Protein AF-A0A364GRD3-F1 (afdb_monomer_lite)

pLDDT: mean 74.82, std 21.52, range [23.55, 94.06]

Sequence (120 aa):
MAYQLRLLTVTFSVDLPRAMSNRGPHSSPRTYFRRAGMSDRLLHRTGHGMDVTGREAPFFADGYERIIEPGMCLTIEPGIYVEGIGGFRHSDTVLIGDDGPVMLTGGPVSIGALTLPMHS

Foldseek 3Di:
DDDAQDDDAQDGPDPDDLKDKLPDCHHAPQNVCVVVVQNVFFPDAQKAWDDPVGHDDDTNDPPGIDIDHAQIKMKGWGKGADPPPGIDIDIWIWGQHNVGIDTPDDDDRHVVSVDDDDDD

Structure (mmCIF, N/CA/C/O backbone):
data_AF-A0A364GRD3-F1
#
_entry.id   AF-A0A364GRD3-F1
#
loop_
_atom_site.group_PDB
_atom_site.id
_atom_site.type_symbol
_atom_site.label_atom_id
_atom_site.label_alt_id
_atom_site.label_comp_id
_atom_site.label_asym_id
_atom_site.label_entity_id
_atom_site.label_seq_id
_atom_site.pdbx_PDB_ins_code
_atom_site.Cartn_x
_atom_site.Cartn_y
_atom_site.Cartn_z
_atom_site.occupancy
_atom_site.B_iso_or_equiv
_atom_site.auth_seq_id
_atom_site.auth_comp_id
_atom_site.auth_asym_id
_atom_site.auth_atom_id
_atom_site.pdbx_PDB_model_num
ATOM 1 N N . MET A 1 1 ? 12.770 -17.518 -9.601 1.00 26.55 1 MET A N 1
ATOM 2 C CA . MET A 1 1 ? 12.735 -17.635 -8.128 1.00 26.55 1 MET A CA 1
ATOM 3 C C . MET A 1 1 ? 11.592 -16.763 -7.633 1.00 26.55 1 MET A C 1
ATOM 5 O O . MET A 1 1 ? 11.563 -15.592 -7.987 1.00 26.55 1 MET A O 1
ATOM 9 N N . ALA A 1 2 ? 10.599 -17.355 -6.967 1.00 23.55 2 ALA A N 1
ATOM 10 C CA . ALA A 1 2 ? 9.406 -16.669 -6.467 1.00 23.55 2 ALA A CA 1
ATOM 11 C C . ALA A 1 2 ? 9.578 -16.398 -4.967 1.00 23.55 2 ALA A C 1
ATOM 13 O O . ALA A 1 2 ? 9.986 -17.301 -4.240 1.00 23.55 2 ALA A O 1
ATOM 14 N N . TYR A 1 3 ? 9.273 -15.182 -4.521 1.00 28.78 3 TYR A N 1
ATOM 15 C CA . TYR A 1 3 ? 9.380 -14.785 -3.119 1.00 28.78 3 TYR A CA 1
ATOM 16 C C . TYR A 1 3 ? 7.993 -14.722 -2.460 1.00 28.78 3 TYR A C 1
ATOM 18 O O . TYR A 1 3 ? 6.984 -14.465 -3.122 1.00 28.78 3 TYR A O 1
ATOM 26 N N . GLN A 1 4 ? 7.938 -15.025 -1.161 1.00 25.67 4 GLN A N 1
ATOM 27 C CA . GLN A 1 4 ? 6.726 -15.062 -0.337 1.00 25.67 4 GLN A CA 1
ATOM 28 C C . GLN A 1 4 ? 6.647 -13.812 0.544 1.00 25.67 4 GLN A C 1
ATOM 30 O O . GLN A 1 4 ? 7.531 -13.586 1.361 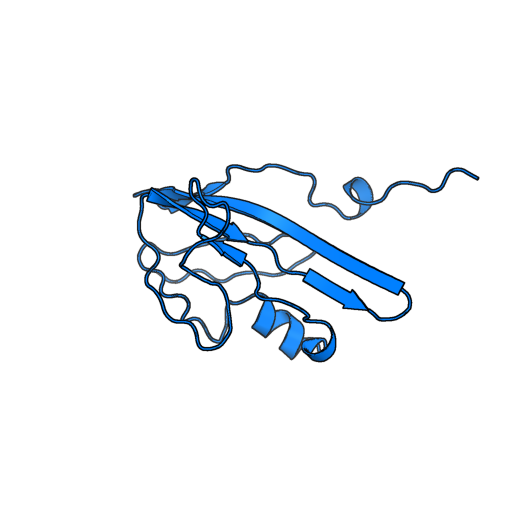1.00 25.67 4 GLN A O 1
ATOM 35 N N . LEU A 1 5 ? 5.523 -13.092 0.491 1.00 31.34 5 LEU A N 1
ATOM 36 C CA . LEU A 1 5 ? 5.147 -12.138 1.538 1.00 31.34 5 LEU A CA 1
ATOM 37 C C . LEU A 1 5 ? 4.895 -12.904 2.850 1.00 31.34 5 LEU A C 1
ATOM 39 O O . LEU A 1 5 ? 3.885 -13.600 2.990 1.00 31.34 5 LEU A O 1
ATOM 43 N N . ARG A 1 6 ? 5.821 -12.805 3.814 1.00 27.19 6 ARG A N 1
ATOM 44 C CA . ARG A 1 6 ? 5.612 -13.275 5.193 1.00 27.19 6 ARG A CA 1
ATOM 45 C C . ARG A 1 6 ? 5.028 -12.147 6.031 1.00 27.19 6 ARG A C 1
ATOM 47 O O . ARG A 1 6 ? 5.689 -11.150 6.293 1.00 27.19 6 ARG A O 1
ATOM 54 N N . LEU A 1 7 ? 3.795 -12.347 6.484 1.00 33.03 7 LEU A N 1
ATOM 55 C CA . LEU A 1 7 ? 3.128 -11.473 7.439 1.00 33.03 7 LEU A CA 1
ATOM 56 C C . LEU A 1 7 ? 3.410 -11.982 8.854 1.00 33.03 7 LEU A C 1
ATOM 58 O O . LEU A 1 7 ? 2.798 -12.944 9.312 1.00 33.03 7 LEU A O 1
ATOM 62 N N . LEU A 1 8 ? 4.350 -11.343 9.541 1.00 28.03 8 LEU A N 1
ATOM 63 C CA . LEU A 1 8 ? 4.473 -11.437 10.990 1.00 28.03 8 LEU A CA 1
ATOM 64 C C . LEU A 1 8 ? 4.592 -10.002 11.507 1.00 28.03 8 LEU A C 1
ATOM 66 O O . LEU A 1 8 ? 5.633 -9.377 11.360 1.00 28.03 8 LEU A O 1
ATOM 70 N N . THR A 1 9 ? 3.506 -9.486 12.088 1.00 31.17 9 THR A N 1
ATOM 71 C CA . THR A 1 9 ? 3.471 -8.197 12.807 1.00 31.17 9 THR A CA 1
ATOM 72 C C . THR A 1 9 ? 3.687 -6.963 11.918 1.00 31.17 9 THR A C 1
ATOM 74 O O . THR A 1 9 ? 4.811 -6.514 11.754 1.00 31.17 9 THR A O 1
ATOM 77 N N . VAL A 1 10 ? 2.603 -6.405 11.352 1.00 36.81 10 VAL A N 1
ATOM 78 C CA . VAL A 1 10 ? 2.523 -5.048 10.741 1.00 36.81 10 VAL A CA 1
ATOM 79 C C . VAL A 1 10 ? 3.793 -4.608 9.985 1.00 36.81 10 VAL A C 1
ATOM 81 O O . VAL A 1 10 ? 4.263 -3.488 10.101 1.00 36.81 10 VAL A O 1
ATOM 84 N N . THR A 1 11 ? 4.382 -5.519 9.219 1.00 34.03 11 THR A N 1
ATOM 85 C CA . THR A 1 11 ? 5.551 -5.253 8.387 1.00 34.03 11 THR A CA 1
ATOM 86 C C . THR A 1 11 ? 5.271 -5.959 7.077 1.00 34.03 11 THR A C 1
ATOM 88 O O . THR A 1 11 ? 5.211 -7.189 7.023 1.00 34.03 11 THR A O 1
ATOM 91 N N . PHE A 1 12 ? 5.006 -5.186 6.030 1.00 40.53 12 PHE A N 1
ATOM 92 C CA . PHE A 1 12 ? 4.903 -5.722 4.682 1.00 40.53 12 PHE A CA 1
ATOM 93 C C . PHE A 1 12 ? 6.317 -5.729 4.115 1.00 40.53 12 PHE A C 1
ATOM 95 O O . PHE A 1 12 ? 6.811 -4.707 3.659 1.00 40.53 12 PHE A O 1
ATOM 102 N N . SER A 1 13 ? 7.001 -6.871 4.202 1.00 34.47 13 SER A N 1
ATOM 103 C CA . SER A 1 13 ? 8.266 -7.041 3.489 1.00 34.47 13 SER A CA 1
ATOM 104 C C . SER A 1 13 ? 7.940 -7.365 2.032 1.00 34.47 13 SER A C 1
ATOM 106 O O . SER A 1 13 ? 7.312 -8.381 1.722 1.00 34.47 13 SER A O 1
ATOM 108 N N . VAL A 1 14 ? 8.255 -6.416 1.161 1.00 40.00 14 VAL A N 1
ATOM 109 C CA . VAL A 1 14 ? 7.899 -6.400 -0.255 1.00 40.00 14 VAL A CA 1
ATOM 110 C C . VAL A 1 14 ? 9.018 -7.097 -1.035 1.00 40.00 14 VAL A C 1
ATOM 112 O O . VAL A 1 14 ? 9.883 -6.451 -1.613 1.00 40.00 14 VAL A O 1
ATOM 115 N N . ASP A 1 15 ? 9.017 -8.432 -1.049 1.00 38.44 15 ASP A N 1
ATOM 116 C CA . ASP A 1 15 ? 9.872 -9.197 -1.964 1.00 38.44 15 ASP A CA 1
ATOM 117 C C . ASP A 1 15 ? 9.164 -9.331 -3.326 1.00 38.44 15 ASP A C 1
ATOM 119 O O . ASP A 1 15 ? 8.361 -10.245 -3.548 1.00 38.44 15 ASP A O 1
ATOM 123 N N . LEU A 1 16 ? 9.419 -8.393 -4.243 1.00 43.38 16 LEU A N 1
ATOM 124 C CA . LEU A 1 16 ? 8.793 -8.370 -5.571 1.00 43.38 16 LEU A CA 1
ATOM 125 C C . LEU A 1 16 ? 9.744 -8.961 -6.628 1.00 43.38 16 LEU A C 1
ATOM 127 O O . LEU A 1 16 ? 10.810 -8.393 -6.866 1.00 43.38 16 LEU A O 1
ATOM 131 N N . PRO A 1 17 ? 9.411 -10.086 -7.294 1.00 37.22 17 PRO A N 1
ATOM 132 C CA . PRO A 1 17 ? 10.212 -10.587 -8.410 1.00 37.22 17 PRO A CA 1
ATOM 133 C C . PRO A 1 17 ? 10.175 -9.656 -9.637 1.00 37.22 17 PRO A C 1
ATOM 135 O O . PRO A 1 17 ? 9.183 -8.985 -9.901 1.00 37.22 17 PRO A O 1
ATOM 138 N N . ARG A 1 18 ? 11.238 -9.724 -10.453 1.00 35.34 18 ARG A N 1
ATOM 139 C CA . ARG A 1 18 ? 11.510 -8.959 -11.698 1.00 35.34 18 ARG A CA 1
ATOM 140 C C . ARG A 1 18 ? 10.434 -8.992 -12.807 1.00 35.34 18 ARG A C 1
ATOM 142 O O . ARG A 1 18 ? 10.629 -8.390 -13.854 1.00 35.34 18 ARG A O 1
ATOM 149 N N . ALA A 1 19 ? 9.321 -9.692 -12.608 1.00 32.06 19 ALA A N 1
ATOM 150 C CA . ALA A 1 19 ? 8.172 -9.689 -13.510 1.00 32.06 19 ALA A CA 1
ATOM 151 C C . ALA A 1 19 ? 6.898 -9.894 -12.683 1.00 32.06 19 ALA A C 1
ATOM 153 O O . ALA A 1 19 ? 6.439 -11.023 -12.486 1.00 32.06 19 ALA A O 1
ATOM 154 N N . MET A 1 20 ? 6.347 -8.807 -12.144 1.00 47.22 20 MET A N 1
ATOM 155 C CA . MET A 1 20 ? 5.117 -8.863 -11.364 1.00 47.22 20 MET A CA 1
ATOM 156 C C . MET A 1 20 ? 3.923 -8.389 -12.167 1.00 47.22 20 MET A C 1
ATOM 158 O O . MET A 1 20 ? 3.778 -7.220 -12.494 1.00 47.22 20 MET A O 1
ATOM 162 N N . SER A 1 21 ? 3.015 -9.317 -12.427 1.00 48.81 21 SER A N 1
ATOM 163 C CA . SER A 1 21 ? 1.611 -8.982 -12.614 1.00 48.81 21 SER A CA 1
ATOM 164 C C . SER A 1 21 ? 0.963 -8.842 -11.230 1.00 48.81 21 SER A C 1
ATOM 166 O O . SER A 1 21 ? 1.362 -9.546 -10.299 1.00 48.81 21 SER A O 1
ATOM 168 N N . ASN A 1 22 ? -0.082 -8.021 -11.087 1.00 51.38 22 ASN A N 1
ATOM 169 C CA . ASN A 1 22 ? -0.955 -7.983 -9.894 1.00 51.38 22 ASN A CA 1
ATOM 170 C C . ASN A 1 22 ? -1.734 -9.314 -9.645 1.00 51.38 22 ASN A C 1
ATOM 172 O O . ASN A 1 22 ? -2.803 -9.337 -9.043 1.00 51.38 22 ASN A O 1
ATOM 176 N N . ARG A 1 23 ? -1.227 -10.452 -10.137 1.00 43.41 23 ARG A N 1
ATOM 177 C CA . ARG A 1 23 ? -1.922 -11.738 -10.300 1.00 43.41 23 ARG A CA 1
ATOM 178 C C . ARG A 1 23 ? -1.685 -12.777 -9.211 1.00 43.41 23 ARG A C 1
ATOM 180 O O . ARG A 1 23 ? -2.012 -13.934 -9.430 1.00 43.41 23 ARG A O 1
ATOM 187 N N . GLY A 1 24 ? -1.108 -12.456 -8.060 1.00 42.38 24 GLY A N 1
ATOM 188 C CA . GLY A 1 24 ? -0.856 -13.482 -7.039 1.00 42.38 24 GLY A CA 1
ATOM 189 C C . GLY A 1 24 ? -2.078 -13.770 -6.151 1.00 42.38 24 GLY A C 1
ATOM 190 O O . GLY A 1 24 ? -2.255 -13.035 -5.178 1.00 42.38 24 GLY A O 1
ATOM 191 N N . PRO A 1 25 ? -2.876 -14.852 -6.345 1.00 34.69 25 PRO A N 1
ATOM 192 C CA . PRO A 1 25 ? -3.983 -15.200 -5.441 1.00 34.69 25 PRO A CA 1
ATOM 193 C C . PRO A 1 25 ? -3.519 -15.552 -4.017 1.00 34.69 25 PRO A C 1
ATOM 195 O O . PRO A 1 25 ? -4.339 -15.631 -3.103 1.00 34.69 25 PRO A O 1
ATOM 198 N N . HIS A 1 26 ? -2.213 -15.737 -3.801 1.00 37.66 26 HIS A N 1
ATOM 199 C CA . HIS A 1 26 ? -1.629 -16.181 -2.534 1.00 37.66 26 HIS A CA 1
ATOM 200 C C . HIS A 1 26 ? -0.747 -15.149 -1.821 1.00 37.66 26 HIS A C 1
ATOM 202 O O . HIS A 1 26 ? -0.317 -15.431 -0.706 1.00 37.66 26 HIS A O 1
ATOM 208 N N . SER A 1 27 ? -0.505 -13.972 -2.406 1.00 53.81 27 SER A N 1
ATOM 209 C CA . SER A 1 27 ? 0.452 -12.998 -1.860 1.00 53.81 27 SER A CA 1
ATOM 210 C C . SER A 1 27 ? -0.098 -11.586 -1.654 1.00 53.81 27 SER A C 1
ATOM 212 O O . SER A 1 27 ? 0.625 -10.751 -1.129 1.00 53.81 27 SER A O 1
ATOM 214 N N . SER A 1 28 ? -1.355 -11.279 -1.998 1.00 68.88 28 SER A N 1
ATOM 215 C CA . SER A 1 28 ? -1.889 -9.934 -1.733 1.00 68.88 28 SER A CA 1
ATOM 216 C C . SER A 1 28 ? -2.251 -9.743 -0.247 1.00 68.88 28 SER A C 1
ATOM 218 O O . SER A 1 28 ? -2.777 -10.671 0.385 1.00 68.88 28 SER A O 1
ATOM 220 N N . PRO A 1 29 ? -2.069 -8.534 0.325 1.00 73.25 29 PRO A N 1
ATOM 221 C CA . PRO A 1 29 ? -2.541 -8.227 1.678 1.00 73.25 29 PRO A CA 1
ATOM 222 C C . PRO A 1 29 ? -4.038 -8.522 1.878 1.00 73.25 29 PRO A C 1
ATOM 224 O O . PRO A 1 29 ? -4.453 -8.978 2.942 1.00 73.25 29 PRO A O 1
ATOM 227 N N . ARG A 1 30 ? -4.861 -8.352 0.831 1.00 80.94 30 ARG A N 1
ATOM 228 C CA . ARG A 1 30 ? -6.301 -8.671 0.866 1.00 80.94 30 ARG A CA 1
ATOM 229 C C . ARG A 1 30 ? -6.551 -10.162 1.083 1.00 80.94 30 ARG A C 1
ATOM 231 O O . ARG A 1 30 ? -7.425 -10.510 1.872 1.00 80.94 30 ARG A O 1
ATOM 238 N N . THR A 1 31 ? -5.791 -11.049 0.433 1.00 78.31 31 THR A N 1
ATOM 239 C CA . THR A 1 31 ? -5.901 -12.502 0.660 1.00 78.31 31 THR A CA 1
ATOM 240 C C . THR A 1 31 ? -5.590 -12.860 2.110 1.00 78.31 31 THR A C 1
ATOM 242 O O . THR A 1 31 ? -6.295 -13.685 2.692 1.00 78.31 31 THR A O 1
ATOM 245 N N . TYR A 1 32 ? -4.571 -12.236 2.707 1.00 80.31 32 TYR A N 1
ATOM 246 C CA . TYR A 1 32 ? -4.251 -12.450 4.117 1.00 80.31 32 TYR A CA 1
ATOM 247 C C . TYR A 1 32 ? -5.430 -12.069 5.023 1.00 80.31 32 TYR A C 1
ATOM 249 O O . TYR A 1 32 ? -5.900 -12.902 5.797 1.00 80.31 32 TYR A O 1
ATOM 257 N N . PHE A 1 33 ? -5.968 -10.853 4.880 1.00 83.06 33 PHE A N 1
ATOM 258 C CA . PHE A 1 33 ? -7.089 -10.397 5.708 1.00 83.06 33 PHE A CA 1
ATOM 259 C C . PHE A 1 33 ? -8.347 -11.247 5.520 1.00 83.06 33 PHE A C 1
ATOM 261 O O . PHE A 1 33 ? -9.021 -11.567 6.496 1.00 83.06 33 PHE A O 1
ATOM 268 N N . ARG A 1 34 ? -8.633 -11.691 4.291 1.00 85.88 34 ARG A N 1
ATOM 269 C CA . ARG A 1 34 ? -9.745 -12.615 4.016 1.00 85.88 34 ARG A CA 1
ATOM 270 C C . ARG A 1 34 ? -9.586 -13.945 4.742 1.00 85.88 34 ARG A C 1
ATOM 272 O O . ARG A 1 34 ? -10.535 -14.417 5.358 1.00 85.88 34 ARG A O 1
ATOM 279 N N . ARG A 1 35 ? -8.388 -14.538 4.699 1.00 85.12 35 ARG A N 1
ATOM 280 C CA . ARG A 1 35 ? -8.078 -15.788 5.417 1.00 85.12 35 ARG A CA 1
ATOM 281 C C . ARG A 1 35 ? -8.164 -15.621 6.933 1.00 85.12 35 ARG A C 1
ATOM 283 O O . ARG A 1 35 ? -8.521 -16.569 7.618 1.00 85.12 35 ARG A O 1
ATOM 290 N N . ALA A 1 36 ? -7.883 -14.421 7.432 1.00 84.75 36 ALA A N 1
ATOM 291 C CA . ALA A 1 36 ? -8.060 -14.054 8.833 1.00 84.75 36 ALA A CA 1
ATOM 292 C C . ALA A 1 36 ? -9.521 -13.716 9.208 1.00 84.75 36 ALA A C 1
ATOM 294 O O . ALA A 1 36 ? -9.769 -13.307 10.339 1.00 84.75 36 ALA A O 1
ATOM 295 N N . GLY A 1 37 ? -10.483 -13.853 8.285 1.00 90.94 37 GLY A N 1
ATOM 296 C CA . GLY A 1 37 ? -11.898 -13.566 8.543 1.00 90.94 37 GLY A CA 1
ATOM 297 C C . GLY A 1 37 ? -12.242 -12.075 8.617 1.00 90.94 37 GLY A C 1
ATOM 298 O O . GLY A 1 37 ? -13.255 -11.725 9.203 1.00 90.94 37 GLY A O 1
ATOM 299 N N . MET A 1 38 ? -11.414 -11.198 8.041 1.00 88.75 38 MET A N 1
ATOM 300 C CA . MET A 1 38 ? -11.562 -9.733 8.100 1.00 88.75 38 MET A CA 1
ATOM 301 C C . MET A 1 38 ? -12.027 -9.116 6.773 1.00 88.75 38 MET A C 1
ATOM 303 O O . MET A 1 38 ? -11.754 -7.950 6.493 1.00 88.75 38 MET A O 1
ATOM 307 N N . SER A 1 39 ? -12.667 -9.899 5.904 1.00 89.75 39 SER A N 1
ATOM 308 C CA . SER A 1 39 ? -13.080 -9.458 4.562 1.00 89.75 39 SER A CA 1
ATOM 309 C C . SER A 1 39 ? -14.009 -8.239 4.588 1.00 89.75 39 SER A C 1
ATOM 311 O O . SER A 1 39 ? -13.896 -7.361 3.738 1.00 89.75 39 SER A O 1
ATOM 313 N N . ASP A 1 40 ? -14.904 -8.199 5.571 1.00 93.56 40 ASP A N 1
ATOM 314 C CA . ASP A 1 40 ? -15.878 -7.143 5.865 1.00 93.56 40 ASP A CA 1
ATOM 315 C C . ASP A 1 40 ? -15.231 -5.824 6.320 1.00 93.56 40 ASP A C 1
ATOM 317 O O . ASP A 1 40 ? -15.841 -4.764 6.226 1.00 93.56 40 ASP A O 1
ATOM 321 N N . ARG A 1 41 ? -13.967 -5.870 6.752 1.00 92.00 41 ARG A N 1
ATOM 322 C CA . ARG A 1 41 ? -13.202 -4.71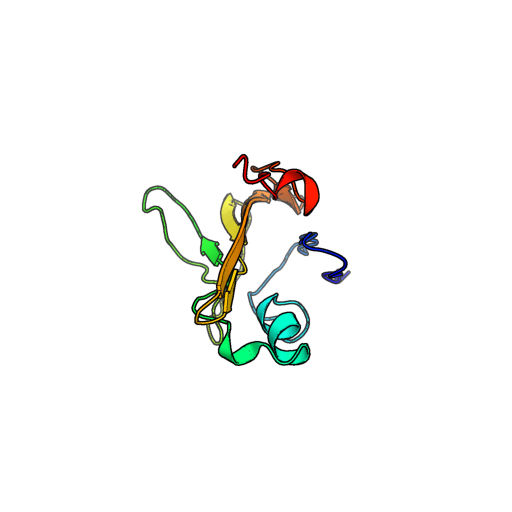8 7.260 1.00 92.00 41 ARG A CA 1
ATOM 323 C C . ARG A 1 41 ? -12.346 -4.041 6.189 1.00 92.00 41 ARG A C 1
ATOM 325 O O . ARG A 1 41 ? -11.599 -3.109 6.491 1.00 92.00 41 ARG A O 1
ATOM 332 N N . LEU A 1 42 ? -12.410 -4.518 4.944 1.00 90.00 42 LEU A N 1
ATOM 333 C CA . LEU A 1 42 ? -11.626 -4.008 3.819 1.00 90.00 42 LEU A CA 1
ATOM 334 C C . LEU A 1 42 ? -12.430 -2.988 3.008 1.00 90.00 42 LEU A C 1
ATOM 336 O O . LEU A 1 42 ? -13.195 -3.360 2.122 1.00 90.00 42 LEU A O 1
ATOM 340 N N . LEU A 1 43 ? -12.201 -1.697 3.251 1.00 90.88 43 LEU A N 1
ATOM 341 C CA . LEU A 1 43 ? -12.969 -0.625 2.600 1.00 90.88 43 LEU A CA 1
ATOM 342 C C . LEU A 1 43 ? -12.377 -0.130 1.272 1.00 90.88 43 LEU A C 1
ATOM 344 O O . LEU A 1 43 ? -13.049 0.571 0.522 1.00 90.88 43 LEU A O 1
ATOM 348 N N . HIS A 1 44 ? -11.123 -0.468 0.961 1.00 90.19 44 HIS A N 1
ATOM 349 C CA . HIS A 1 44 ? -10.451 0.017 -0.248 1.00 90.19 44 HIS A CA 1
ATOM 350 C C . HIS A 1 44 ? -9.404 -0.968 -0.797 1.00 90.19 44 HIS A C 1
ATOM 352 O O . HIS A 1 44 ? -9.067 -1.982 -0.179 1.00 90.19 44 HIS A O 1
ATOM 358 N N . ARG A 1 45 ? -8.895 -0.665 -1.998 1.00 87.94 45 ARG A N 1
ATOM 359 C CA . ARG A 1 45 ? -7.754 -1.347 -2.637 1.00 87.94 45 ARG A CA 1
ATOM 360 C C . ARG A 1 45 ? -6.467 -1.155 -1.831 1.00 87.94 45 ARG A C 1
ATOM 362 O O . ARG A 1 45 ? -6.357 -0.180 -1.105 1.00 87.94 45 ARG A O 1
ATOM 369 N N . THR A 1 46 ? -5.478 -2.028 -1.973 1.00 88.75 46 THR A N 1
ATOM 370 C CA . THR A 1 46 ? -4.272 -1.998 -1.115 1.00 88.75 46 THR A CA 1
ATOM 371 C C . THR A 1 46 ? -3.126 -1.168 -1.682 1.00 88.75 46 THR A C 1
ATOM 373 O O . THR A 1 46 ? -1.987 -1.345 -1.270 1.00 88.75 46 THR A O 1
ATOM 376 N N . GLY A 1 47 ? -3.429 -0.288 -2.634 1.00 89.69 47 GLY A N 1
ATOM 377 C CA . GLY A 1 47 ? -2.500 0.682 -3.197 1.00 89.69 47 GLY A CA 1
ATOM 378 C C . GLY A 1 47 ? -2.686 0.902 -4.691 1.00 89.69 47 GLY A C 1
ATOM 379 O O . GLY A 1 47 ? -3.645 0.399 -5.301 1.00 89.69 47 GLY A O 1
ATOM 380 N N . HIS A 1 48 ? -1.814 1.725 -5.257 1.00 91.88 48 HIS A N 1
ATOM 381 C CA . HIS A 1 48 ? -1.900 2.196 -6.634 1.00 91.88 48 HIS A CA 1
ATOM 382 C C . HIS A 1 48 ? -0.562 2.762 -7.135 1.00 91.88 48 HIS A C 1
ATOM 384 O O . HIS A 1 48 ? 0.338 3.022 -6.342 1.00 91.88 48 HIS A O 1
ATOM 390 N N . GLY A 1 49 ? -0.447 3.001 -8.441 1.00 91.06 49 GLY A N 1
ATOM 391 C CA . GLY A 1 49 ? 0.641 3.778 -9.024 1.00 91.06 49 GLY A CA 1
ATOM 392 C C . GLY A 1 49 ? 0.520 5.262 -8.694 1.00 91.06 49 GLY A C 1
ATOM 393 O O . GLY A 1 49 ? -0.569 5.766 -8.396 1.00 91.06 49 GLY A O 1
ATOM 394 N N . MET A 1 50 ? 1.637 5.969 -8.721 1.00 90.00 50 MET A N 1
ATOM 395 C CA . MET A 1 50 ? 1.709 7.396 -8.456 1.00 90.00 50 MET A CA 1
ATOM 396 C C . MET A 1 50 ? 2.631 8.069 -9.465 1.00 90.00 50 MET A C 1
ATOM 398 O O . MET A 1 50 ? 3.760 7.640 -9.672 1.00 90.00 50 MET A O 1
ATOM 402 N N . ASP A 1 51 ? 2.147 9.183 -9.991 1.00 83.12 51 ASP A N 1
ATOM 403 C CA . ASP A 1 51 ? 2.910 10.165 -10.753 1.00 83.12 51 ASP A CA 1
ATOM 404 C C . ASP A 1 51 ? 2.397 11.561 -10.345 1.00 83.12 51 ASP A C 1
ATOM 406 O O . ASP A 1 51 ? 1.755 11.720 -9.299 1.00 83.12 51 ASP A O 1
ATOM 410 N N . VAL A 1 52 ? 2.602 12.580 -11.175 1.00 85.00 52 VAL A N 1
ATOM 411 C CA . VAL A 1 52 ? 2.143 13.963 -10.977 1.00 85.00 52 VAL A CA 1
ATOM 412 C C . VAL A 1 52 ? 0.645 14.104 -10.667 1.00 85.00 52 VAL A C 1
ATOM 414 O O . VAL A 1 52 ? 0.230 15.097 -10.075 1.00 85.00 52 VAL A O 1
ATOM 417 N N . THR A 1 53 ? -0.183 13.120 -11.034 1.00 76.31 53 THR A N 1
ATOM 418 C CA . THR A 1 53 ? -1.638 13.111 -10.782 1.00 76.31 53 THR A CA 1
ATOM 419 C C . THR A 1 53 ? -2.020 12.590 -9.389 1.00 76.31 53 THR A C 1
ATOM 421 O O . THR A 1 53 ? -3.186 12.652 -8.990 1.00 76.31 53 THR A O 1
ATOM 424 N N . GLY A 1 54 ? -1.057 12.053 -8.636 1.00 76.00 54 GLY A N 1
ATOM 425 C CA . GLY A 1 54 ? -1.225 11.500 -7.292 1.00 76.00 54 GLY A CA 1
ATOM 426 C C . GLY A 1 54 ? -1.842 10.096 -7.233 1.00 76.00 54 GLY A C 1
ATOM 427 O O . GLY A 1 54 ? -1.566 9.364 -6.284 1.00 76.00 54 GLY A O 1
ATOM 428 N N . ARG A 1 55 ? -2.658 9.687 -8.217 1.00 87.38 55 ARG A N 1
ATOM 429 C CA . ARG A 1 55 ? -3.239 8.334 -8.302 1.00 87.38 55 ARG A CA 1
ATOM 430 C C . ARG A 1 55 ? -3.370 7.869 -9.743 1.00 87.38 55 ARG A C 1
ATOM 432 O O . ARG A 1 55 ? -4.209 8.381 -10.480 1.00 87.38 55 ARG A O 1
ATOM 439 N N . GLU A 1 56 ? -2.659 6.806 -10.082 1.00 90.38 56 GLU A N 1
ATOM 440 C CA . GLU A 1 56 ? -2.700 6.196 -11.405 1.00 90.38 56 GLU A CA 1
ATOM 441 C C . GLU A 1 56 ? -2.612 4.667 -11.358 1.00 90.38 56 GLU A C 1
ATOM 443 O O . GLU A 1 56 ? -2.513 4.040 -10.300 1.00 90.38 56 GLU A O 1
ATOM 448 N N . ALA A 1 57 ? -2.717 4.058 -12.535 1.00 86.75 57 ALA A N 1
ATOM 449 C CA . ALA A 1 57 ? -2.447 2.642 -12.705 1.00 86.75 57 ALA A CA 1
ATOM 450 C C . ALA A 1 57 ? -0.951 2.344 -12.464 1.00 86.75 57 ALA A C 1
ATOM 452 O O . ALA A 1 57 ? -0.118 3.191 -12.755 1.00 86.75 57 ALA A O 1
ATOM 453 N N . PRO A 1 58 ? -0.587 1.128 -12.019 1.00 86.88 58 PRO A N 1
ATOM 454 C CA . PRO A 1 58 ? -1.461 -0.012 -11.742 1.00 86.88 58 PRO A CA 1
ATOM 455 C C . PRO A 1 58 ? -2.227 0.125 -10.418 1.00 86.88 58 PRO A C 1
ATOM 457 O O . PRO A 1 58 ? -1.744 0.727 -9.473 1.00 86.88 58 PRO A O 1
ATOM 460 N N . PHE A 1 59 ? -3.418 -0.472 -10.321 1.00 86.31 59 PHE A N 1
ATOM 461 C CA . PHE A 1 59 ? -4.205 -0.500 -9.083 1.00 86.31 59 PHE A CA 1
ATOM 462 C C . PHE A 1 59 ? -4.120 -1.871 -8.406 1.00 86.31 59 PHE A C 1
ATOM 464 O O . PHE A 1 59 ? -4.407 -2.887 -9.035 1.00 86.31 59 PHE A O 1
ATOM 471 N N . PHE A 1 60 ? -3.837 -1.917 -7.102 1.00 85.38 60 PHE A N 1
ATOM 472 C CA . PHE A 1 60 ? -3.864 -3.163 -6.322 1.00 85.38 60 PHE A CA 1
ATOM 473 C C . PHE A 1 60 ? -5.281 -3.483 -5.836 1.00 85.38 60 PHE A C 1
ATOM 475 O O . PHE A 1 60 ? -5.586 -3.480 -4.639 1.00 85.38 60 PHE A O 1
ATOM 482 N N . ALA A 1 61 ? -6.173 -3.704 -6.802 1.00 83.56 61 ALA A N 1
ATOM 483 C CA . ALA A 1 61 ? -7.583 -4.021 -6.605 1.00 83.56 61 ALA A CA 1
ATOM 484 C C . ALA A 1 61 ? -7.905 -5.437 -7.107 1.00 83.56 61 ALA A C 1
ATOM 486 O O . ALA A 1 61 ? -7.230 -5.961 -7.994 1.00 83.56 61 ALA A O 1
ATOM 487 N N . ASP A 1 62 ? -8.949 -6.053 -6.546 1.00 80.69 62 ASP A N 1
ATOM 488 C CA . ASP A 1 62 ? -9.414 -7.354 -7.030 1.00 80.69 62 ASP A CA 1
ATOM 489 C C . ASP A 1 62 ? -9.909 -7.233 -8.475 1.00 80.69 62 ASP A C 1
ATOM 491 O O . ASP A 1 62 ? -10.618 -6.288 -8.817 1.00 80.69 62 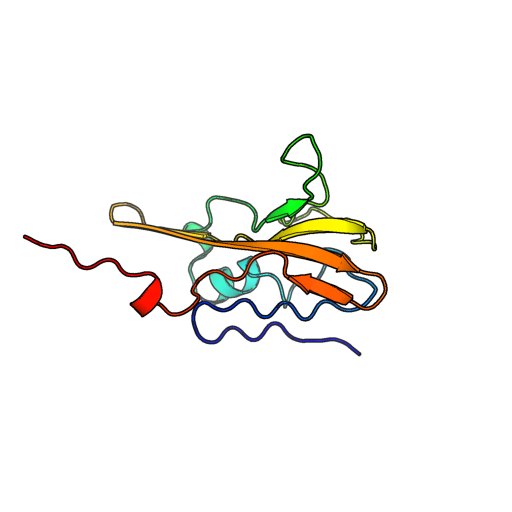ASP A O 1
ATOM 495 N N . GLY A 1 63 ? -9.533 -8.190 -9.322 1.00 79.88 63 GLY A N 1
ATOM 496 C CA . GLY A 1 63 ? -9.928 -8.208 -10.732 1.00 79.88 63 GLY A CA 1
ATOM 497 C C . GLY A 1 63 ? -9.190 -7.207 -11.629 1.00 79.88 63 GLY A C 1
ATOM 498 O O . GLY A 1 63 ? -9.462 -7.184 -12.826 1.00 79.88 63 GLY A O 1
ATOM 499 N N . TYR A 1 64 ? -8.254 -6.405 -11.101 1.00 78.69 64 TYR A N 1
ATOM 500 C CA . TYR A 1 64 ? -7.424 -5.510 -11.910 1.00 78.69 64 TYR A CA 1
ATOM 501 C C . TYR A 1 64 ? -6.069 -6.145 -12.225 1.00 78.69 64 TYR A C 1
ATOM 503 O O . TYR A 1 64 ? -5.282 -6.439 -11.324 1.00 78.69 64 TYR A O 1
ATOM 511 N N . GLU A 1 65 ? -5.767 -6.304 -13.511 1.00 77.56 65 GLU A N 1
ATOM 512 C CA . GLU A 1 65 ? -4.528 -6.926 -13.973 1.00 77.56 65 GLU A CA 1
ATOM 513 C C . GLU A 1 65 ? -3.685 -5.936 -14.775 1.00 77.56 65 GLU A C 1
ATOM 515 O O . GLU A 1 65 ? -4.106 -5.407 -15.802 1.00 77.56 65 GLU A O 1
ATOM 520 N N . ARG A 1 66 ? -2.457 -5.705 -14.308 1.00 77.12 66 ARG A N 1
ATOM 521 C CA . ARG A 1 66 ? -1.445 -4.926 -15.019 1.00 77.12 66 ARG A CA 1
ATOM 522 C C . ARG A 1 66 ? -0.054 -5.428 -14.642 1.00 77.12 66 ARG A C 1
ATOM 524 O O . ARG A 1 66 ? 0.143 -5.920 -13.529 1.00 77.12 66 ARG A O 1
ATOM 531 N N . ILE A 1 67 ? 0.871 -5.339 -15.593 1.00 80.69 67 ILE A N 1
ATOM 532 C CA . ILE A 1 67 ? 2.292 -5.621 -15.383 1.00 80.69 67 ILE A CA 1
ATOM 533 C C . ILE A 1 67 ? 2.923 -4.409 -14.695 1.00 80.69 67 ILE A C 1
ATOM 535 O O . ILE A 1 67 ? 2.665 -3.273 -15.088 1.00 80.69 67 ILE A O 1
ATOM 539 N N . ILE A 1 68 ? 3.706 -4.677 -13.657 1.00 83.12 68 ILE A N 1
ATOM 540 C CA . ILE A 1 68 ? 4.546 -3.715 -12.953 1.00 83.12 68 ILE A CA 1
ATOM 541 C C . ILE A 1 68 ? 5.913 -3.707 -13.638 1.00 83.12 68 ILE A C 1
ATOM 543 O O . ILE A 1 68 ? 6.511 -4.769 -13.827 1.00 83.12 68 ILE A O 1
ATOM 547 N N . GLU A 1 69 ? 6.394 -2.523 -14.002 1.00 84.25 69 GLU A N 1
ATOM 548 C CA . GLU A 1 69 ? 7.610 -2.322 -14.795 1.00 84.25 69 GLU A CA 1
ATOM 549 C C . GLU A 1 69 ? 8.580 -1.385 -14.054 1.00 84.25 69 GLU A C 1
ATOM 551 O O . GLU A 1 69 ? 8.134 -0.566 -13.240 1.00 84.25 69 GLU A O 1
ATOM 556 N N . PRO A 1 70 ? 9.899 -1.482 -14.311 1.00 89.44 70 PRO A N 1
ATOM 557 C CA . PRO A 1 70 ? 10.863 -0.507 -13.815 1.00 89.44 70 PRO A CA 1
ATOM 558 C C . PRO A 1 70 ? 10.476 0.938 -14.156 1.00 89.44 70 PRO A C 1
ATOM 560 O O . PRO A 1 70 ? 9.900 1.213 -15.207 1.00 89.44 70 PRO A O 1
ATOM 563 N N . GLY A 1 71 ? 10.777 1.861 -13.245 1.00 90.38 71 GLY A N 1
ATOM 564 C CA . GLY A 1 71 ? 10.401 3.273 -13.317 1.00 90.38 71 GLY A CA 1
ATOM 565 C C . GLY A 1 71 ? 9.045 3.602 -12.685 1.00 90.38 71 GLY A C 1
ATOM 566 O O . GLY A 1 71 ? 8.793 4.767 -12.388 1.00 90.38 71 GLY A O 1
ATOM 567 N N . MET A 1 72 ? 8.187 2.611 -12.417 1.00 90.06 72 MET A N 1
ATOM 568 C CA . MET A 1 72 ? 6.911 2.850 -11.736 1.00 90.06 72 MET A CA 1
ATOM 569 C C . MET A 1 72 ? 7.113 3.180 -10.253 1.00 90.06 72 MET A C 1
ATOM 571 O O . MET A 1 72 ? 7.867 2.502 -9.552 1.00 90.06 72 MET A O 1
ATOM 575 N N . CYS A 1 73 ? 6.375 4.173 -9.756 1.00 92.75 73 CYS A N 1
ATOM 576 C CA . CYS A 1 73 ? 6.269 4.486 -8.333 1.00 92.75 73 CYS A CA 1
ATOM 577 C C . CYS A 1 73 ? 4.910 4.010 -7.808 1.00 92.75 73 CYS A C 1
ATOM 579 O O . CYS A 1 73 ? 3.876 4.305 -8.405 1.00 92.75 73 CYS A O 1
ATOM 581 N N . LEU A 1 74 ? 4.900 3.241 -6.720 1.00 90.12 74 LEU A N 1
ATOM 582 C CA . LEU A 1 74 ? 3.718 2.539 -6.219 1.00 90.12 74 LEU A CA 1
ATOM 583 C C . LEU A 1 74 ? 3.514 2.811 -4.729 1.00 90.12 74 LEU A C 1
ATOM 585 O O . LEU A 1 74 ? 4.474 2.837 -3.962 1.00 90.12 74 LEU A O 1
ATOM 589 N N . THR A 1 75 ? 2.259 2.922 -4.303 1.00 90.50 75 THR A N 1
ATOM 590 C CA . THR A 1 75 ? 1.873 2.853 -2.891 1.00 90.50 75 THR A CA 1
ATOM 591 C C . THR A 1 75 ? 1.501 1.423 -2.517 1.00 90.50 75 THR A C 1
ATOM 593 O O . THR A 1 75 ? 0.799 0.737 -3.261 1.00 90.50 75 THR A O 1
ATOM 596 N N . ILE A 1 76 ? 1.937 0.970 -1.343 1.00 87.94 76 ILE A N 1
ATOM 597 C CA . ILE A 1 76 ? 1.495 -0.279 -0.714 1.00 87.94 76 ILE A CA 1
ATOM 598 C C . ILE A 1 76 ? 0.832 0.103 0.604 1.00 87.94 76 ILE A C 1
ATOM 600 O O . ILE A 1 76 ? 1.506 0.369 1.593 1.00 87.94 76 ILE A O 1
ATOM 604 N N . GLU A 1 77 ? -0.497 0.167 0.599 1.00 89.19 77 GLU A N 1
ATOM 605 C CA . GLU A 1 77 ? -1.288 0.780 1.673 1.00 89.19 77 GLU A CA 1
ATOM 606 C C . GLU A 1 77 ? -2.482 -0.069 2.152 1.00 89.19 77 GLU A C 1
ATOM 608 O O . GLU A 1 77 ? -3.642 0.355 2.110 1.00 89.19 77 GLU A O 1
ATOM 613 N N . PRO A 1 78 ? -2.258 -1.309 2.607 1.00 87.69 78 PRO A N 1
ATOM 614 C CA . PRO A 1 78 ? -3.316 -2.115 3.198 1.00 87.69 78 PRO A CA 1
ATOM 615 C C . PRO A 1 78 ? -3.896 -1.477 4.468 1.00 87.69 78 PRO A C 1
ATOM 617 O O . PRO A 1 78 ? -3.169 -1.117 5.394 1.00 87.69 78 PRO A O 1
ATOM 620 N N . GLY A 1 79 ? -5.227 -1.394 4.524 1.00 89.44 79 GLY A N 1
ATOM 621 C CA . GLY A 1 79 ? -5.968 -0.871 5.669 1.00 89.44 79 GLY A CA 1
ATOM 622 C C . GLY A 1 79 ? -7.087 -1.804 6.126 1.00 89.44 79 GLY A C 1
ATOM 623 O O . GLY A 1 79 ? -7.720 -2.471 5.303 1.00 89.44 79 GLY A O 1
ATOM 624 N N . ILE A 1 80 ? -7.329 -1.824 7.437 1.00 90.62 80 ILE A N 1
ATOM 625 C CA . ILE A 1 80 ? -8.478 -2.475 8.078 1.00 90.62 80 ILE A CA 1
ATOM 626 C C . ILE A 1 80 ? -9.279 -1.449 8.875 1.00 90.62 80 ILE A C 1
ATOM 628 O O . ILE A 1 80 ? -8.707 -0.569 9.521 1.00 90.62 80 ILE A O 1
ATOM 632 N N . TYR A 1 81 ? -10.601 -1.578 8.841 1.00 92.62 81 TYR A N 1
ATOM 633 C CA . TYR A 1 81 ? -11.529 -0.642 9.469 1.00 92.62 81 TYR A CA 1
ATOM 634 C C . TYR A 1 81 ? -12.566 -1.414 10.271 1.00 92.62 81 TYR A C 1
ATOM 636 O O . TYR A 1 81 ? -13.200 -2.328 9.750 1.00 92.62 81 TYR A O 1
ATOM 644 N N . VAL A 1 82 ? -12.718 -1.059 11.543 1.00 91.12 82 VAL A N 1
ATOM 645 C CA . VAL A 1 82 ? -13.681 -1.667 12.459 1.00 91.12 82 VAL A CA 1
ATOM 646 C C . VAL A 1 82 ? -14.669 -0.596 12.892 1.00 91.12 82 VAL A C 1
ATOM 648 O O . VAL A 1 82 ? -14.294 0.414 13.493 1.00 91.12 82 VAL A O 1
ATOM 651 N N . GLU A 1 83 ? -15.936 -0.824 12.565 1.00 91.44 83 GLU A N 1
ATOM 652 C CA . GLU A 1 83 ? -17.029 0.076 12.915 1.00 91.44 83 GLU A CA 1
ATOM 653 C C . GLU A 1 83 ? -17.075 0.332 14.429 1.00 91.44 83 GLU A C 1
ATOM 655 O O . GLU A 1 83 ? -16.847 -0.568 15.238 1.00 91.44 83 GLU A O 1
ATOM 660 N N . GLY A 1 84 ? -17.306 1.589 14.812 1.00 94.06 84 GLY A N 1
ATOM 661 C CA . GLY A 1 84 ? -17.336 2.017 16.213 1.00 94.06 84 GLY A CA 1
ATOM 662 C C . GLY A 1 84 ? -15.975 2.083 16.921 1.00 94.06 84 GLY A C 1
ATOM 663 O O . GLY A 1 84 ? -15.921 2.599 18.032 1.00 94.06 84 GLY A O 1
ATOM 664 N N . ILE A 1 85 ? -14.883 1.612 16.302 1.00 92.00 85 ILE A N 1
ATOM 665 C CA . ILE A 1 85 ? -13.528 1.651 16.884 1.00 92.00 85 ILE A CA 1
ATOM 666 C C . ILE A 1 85 ? -12.613 2.595 16.100 1.00 92.00 85 ILE A C 1
ATOM 668 O O . ILE A 1 85 ? -11.965 3.457 16.686 1.00 92.00 85 ILE A O 1
ATOM 672 N N . GLY A 1 86 ? -12.543 2.435 14.776 1.00 89.19 86 GLY A N 1
ATOM 673 C CA . GLY A 1 86 ? -11.627 3.189 13.919 1.00 89.19 86 GLY A CA 1
ATOM 674 C C . GLY A 1 86 ? -10.948 2.309 12.874 1.00 89.19 86 GLY A C 1
ATOM 675 O O . GLY A 1 86 ? -11.431 1.230 12.534 1.00 89.19 86 GLY A O 1
ATOM 676 N N . GLY A 1 87 ? -9.819 2.766 12.335 1.00 90.56 87 GLY A N 1
ATOM 677 C CA . GLY A 1 87 ? -9.079 2.027 11.318 1.00 90.56 87 GLY A CA 1
ATOM 678 C C . GLY A 1 87 ? -7.576 2.153 11.473 1.00 90.56 87 GLY A C 1
ATOM 679 O O . GLY A 1 87 ? -7.072 3.112 12.052 1.00 90.56 87 GLY A O 1
ATOM 680 N N . PHE A 1 88 ? -6.869 1.176 10.921 1.00 88.81 88 PHE A N 1
ATOM 681 C CA . PHE A 1 88 ? -5.418 1.160 10.859 1.00 88.81 88 PHE A CA 1
ATOM 682 C C . PHE A 1 88 ? -4.986 0.929 9.414 1.00 88.81 88 PHE A C 1
ATOM 684 O O . PHE A 1 88 ? -5.420 -0.036 8.781 1.00 88.81 88 PHE A O 1
ATOM 691 N N . ARG A 1 89 ? -4.122 1.808 8.903 1.00 90.12 89 ARG A N 1
ATOM 692 C CA . ARG A 1 89 ? -3.504 1.691 7.582 1.00 90.12 89 ARG A CA 1
ATOM 693 C C . ARG A 1 89 ? -2.037 2.065 7.700 1.00 90.12 89 ARG A C 1
ATOM 695 O O . ARG A 1 89 ? -1.716 3.151 8.172 1.00 90.12 89 ARG A O 1
ATOM 702 N N . HIS A 1 90 ? -1.176 1.166 7.253 1.00 86.31 90 HIS A N 1
ATOM 703 C CA . HIS A 1 90 ? 0.236 1.455 7.045 1.00 86.31 90 HIS A CA 1
ATOM 704 C C . HIS A 1 90 ? 0.452 1.638 5.548 1.00 86.31 90 HIS A C 1
ATOM 706 O O . HIS A 1 90 ? -0.153 0.904 4.769 1.00 86.31 90 HIS A O 1
ATOM 712 N N . SER A 1 91 ? 1.253 2.624 5.156 1.00 88.81 91 SER A N 1
ATOM 713 C CA . SER A 1 91 ? 1.485 2.956 3.754 1.00 88.81 91 SER A CA 1
ATOM 714 C C . SER A 1 91 ? 2.955 3.220 3.525 1.00 88.81 91 SER A C 1
ATOM 716 O O . SER A 1 91 ? 3.520 4.102 4.168 1.00 88.81 91 SER A O 1
ATOM 71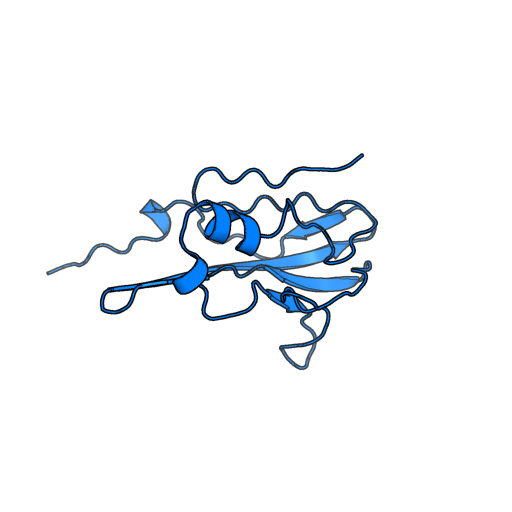8 N N . ASP A 1 92 ? 3.508 2.535 2.536 1.00 88.44 92 ASP A N 1
ATOM 719 C CA . ASP A 1 92 ? 4.838 2.811 2.017 1.00 88.44 92 ASP A CA 1
ATOM 720 C C . ASP A 1 92 ? 4.796 3.154 0.534 1.00 88.44 92 ASP A C 1
ATOM 722 O O . ASP A 1 92 ? 3.922 2.687 -0.204 1.00 88.44 92 ASP A O 1
ATOM 726 N N . THR A 1 93 ? 5.776 3.945 0.107 1.00 91.62 93 THR A N 1
ATOM 727 C CA . THR A 1 93 ? 6.016 4.255 -1.300 1.00 91.62 93 THR A CA 1
ATOM 728 C C . THR A 1 93 ? 7.250 3.504 -1.778 1.00 91.62 93 THR A C 1
ATOM 730 O O . THR A 1 93 ? 8.300 3.529 -1.134 1.00 91.62 93 THR A O 1
ATOM 733 N N . VAL A 1 94 ? 7.127 2.854 -2.931 1.00 89.94 94 VAL A N 1
ATOM 734 C CA . VAL A 1 94 ? 8.162 2.002 -3.517 1.00 89.94 94 VAL A CA 1
ATOM 735 C C . VAL A 1 94 ? 8.406 2.416 -4.961 1.00 89.94 94 VAL A C 1
ATOM 737 O O . VAL A 1 94 ? 7.466 2.499 -5.749 1.00 89.94 94 VAL A O 1
ATOM 740 N N . LEU A 1 95 ? 9.668 2.635 -5.319 1.00 91.31 95 LEU A N 1
ATOM 741 C CA . LEU A 1 95 ? 10.104 2.749 -6.708 1.00 91.31 95 LEU A CA 1
ATOM 742 C C . LEU A 1 95 ? 10.485 1.366 -7.225 1.00 91.31 95 LEU A C 1
ATOM 744 O O . LEU A 1 95 ? 11.257 0.655 -6.588 1.00 91.31 95 LEU A O 1
ATOM 748 N N . ILE A 1 96 ? 9.999 0.984 -8.396 1.00 88.19 96 ILE A N 1
ATOM 749 C CA . ILE A 1 96 ? 10.440 -0.242 -9.057 1.00 88.19 96 ILE A CA 1
ATOM 750 C C . ILE A 1 96 ? 11.711 0.072 -9.842 1.00 88.19 96 ILE A C 1
ATOM 752 O O . ILE A 1 96 ? 11.662 0.778 -10.844 1.00 88.19 96 ILE A O 1
ATOM 756 N N . GLY A 1 97 ? 12.857 -0.415 -9.373 1.00 85.69 97 GLY A N 1
ATOM 757 C CA . GLY A 1 97 ? 14.127 -0.328 -10.090 1.00 85.69 97 GLY A CA 1
ATOM 758 C C . GLY A 1 97 ? 14.375 -1.549 -10.977 1.00 85.69 97 GLY A C 1
ATOM 759 O O . GLY A 1 97 ? 13.740 -2.593 -10.821 1.00 85.69 97 GLY A O 1
ATOM 760 N N . ASP A 1 98 ? 15.353 -1.443 -11.876 1.00 86.19 98 ASP A N 1
ATOM 761 C CA . ASP A 1 98 ? 15.761 -2.535 -12.778 1.00 86.19 98 ASP A CA 1
ATOM 762 C C . ASP A 1 98 ? 16.299 -3.773 -12.027 1.00 86.19 98 ASP A C 1
ATOM 764 O O . ASP A 1 98 ? 16.187 -4.921 -12.481 1.00 86.19 98 ASP A O 1
ATOM 768 N N . ASP A 1 99 ? 16.859 -3.549 -10.837 1.00 85.19 99 ASP A N 1
ATOM 769 C CA . ASP A 1 99 ? 17.415 -4.581 -9.956 1.00 85.19 99 ASP A CA 1
ATOM 770 C C . ASP A 1 99 ? 16.471 -4.990 -8.816 1.00 85.19 99 ASP A C 1
ATOM 772 O O . ASP A 1 99 ? 16.787 -5.902 -8.052 1.00 85.19 99 ASP A O 1
ATOM 776 N N . GLY A 1 100 ? 15.291 -4.370 -8.730 1.00 77.75 100 GLY A N 1
ATOM 777 C CA . GLY A 1 100 ? 14.287 -4.660 -7.710 1.00 77.75 100 GLY A CA 1
ATOM 778 C C . GLY A 1 100 ? 13.632 -3.408 -7.119 1.00 77.75 100 GLY A C 1
ATOM 779 O O . GLY A 1 100 ? 13.972 -2.282 -7.488 1.00 77.75 100 GLY A O 1
ATOM 780 N N . PRO A 1 101 ? 12.662 -3.591 -6.206 1.00 82.56 101 PRO A N 1
ATOM 781 C CA . PRO A 1 101 ? 11.998 -2.482 -5.536 1.00 82.56 101 PRO A CA 1
ATOM 782 C C . PRO A 1 101 ? 12.941 -1.733 -4.587 1.00 82.56 101 PRO A C 1
ATOM 784 O O . PRO A 1 101 ? 13.709 -2.335 -3.839 1.00 82.56 101 PRO A O 1
ATOM 787 N N . VAL A 1 102 ? 12.819 -0.410 -4.572 1.00 87.75 102 VAL A N 1
ATOM 788 C CA . VAL A 1 102 ? 13.500 0.504 -3.655 1.00 87.75 102 VAL A CA 1
ATOM 789 C C . VAL A 1 102 ? 12.444 1.182 -2.790 1.00 87.75 102 VAL A C 1
ATOM 791 O O . VAL A 1 102 ? 11.567 1.882 -3.296 1.00 87.75 102 VAL A O 1
ATOM 794 N N . MET A 1 103 ? 12.529 0.980 -1.477 1.00 87.12 103 MET A N 1
ATOM 795 C CA . MET A 1 103 ? 11.669 1.669 -0.515 1.00 87.12 103 MET A CA 1
ATOM 796 C C . MET A 1 103 ? 12.042 3.154 -0.471 1.00 87.12 103 MET A C 1
ATOM 798 O O . MET A 1 103 ? 13.196 3.495 -0.210 1.00 87.12 103 MET A O 1
ATOM 802 N N . LEU A 1 104 ? 11.073 4.035 -0.720 1.00 92.19 104 LEU A N 1
ATOM 803 C CA . LEU A 1 104 ? 11.256 5.489 -0.640 1.00 92.19 104 LEU A CA 1
ATOM 804 C C . LEU A 1 104 ? 10.845 6.054 0.725 1.00 92.19 104 LEU A C 1
ATOM 806 O O . LEU A 1 104 ? 11.211 7.175 1.074 1.00 92.19 104 LEU A O 1
ATOM 810 N N . THR A 1 105 ? 10.083 5.284 1.496 1.00 87.69 105 THR A N 1
ATOM 811 C CA . THR A 1 105 ? 9.632 5.615 2.848 1.00 87.69 105 THR A CA 1
ATOM 812 C C . THR A 1 105 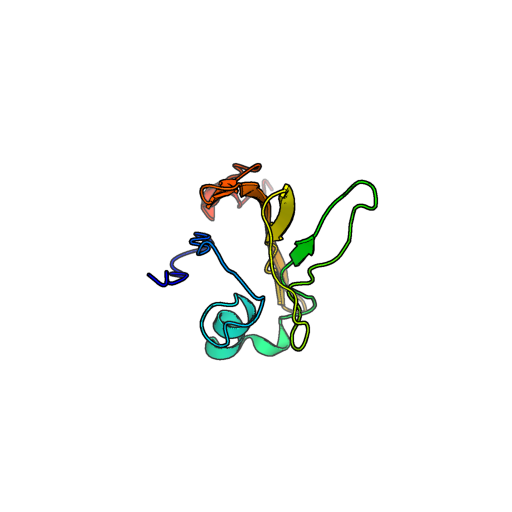? 10.298 4.701 3.877 1.00 87.69 105 THR A C 1
ATOM 814 O O . THR A 1 105 ? 10.671 3.568 3.583 1.00 87.69 105 THR A O 1
ATOM 817 N N . GLY A 1 106 ? 10.477 5.217 5.095 1.00 85.69 106 GLY A N 1
ATOM 818 C CA . GLY A 1 106 ? 11.154 4.523 6.198 1.00 85.69 106 GLY A CA 1
ATOM 819 C C . GLY A 1 106 ? 10.532 4.860 7.550 1.00 85.69 106 GLY A C 1
ATOM 820 O O . GLY A 1 106 ? 11.244 5.172 8.504 1.00 85.69 106 GLY A O 1
ATOM 821 N N . GLY A 1 107 ? 9.198 4.896 7.603 1.00 83.75 107 GLY A N 1
ATOM 822 C CA . GLY A 1 107 ? 8.455 5.202 8.824 1.00 83.75 107 GLY A CA 1
ATOM 823 C C . GLY A 1 107 ? 8.578 4.103 9.890 1.00 83.75 107 GLY A C 1
ATOM 824 O O . GLY A 1 107 ? 9.011 2.987 9.599 1.00 83.75 107 GLY A O 1
ATOM 825 N N . PRO A 1 108 ? 8.192 4.389 11.144 1.00 85.75 108 PRO A N 1
ATOM 826 C CA . PRO A 1 108 ? 8.151 3.371 12.186 1.00 85.75 108 PRO A CA 1
ATOM 827 C C . PRO A 1 108 ? 7.167 2.247 11.828 1.00 85.75 108 PRO A C 1
ATOM 829 O O . PRO A 1 108 ? 6.052 2.502 11.381 1.00 85.75 108 PRO A O 1
ATOM 832 N N . VAL A 1 109 ? 7.570 0.999 12.075 1.00 82.19 109 VAL A N 1
ATOM 833 C CA . VAL A 1 109 ? 6.761 -0.204 11.780 1.00 82.19 109 VAL A CA 1
ATOM 834 C C . VAL A 1 109 ? 6.321 -0.962 13.033 1.00 82.19 109 VAL A C 1
ATOM 836 O O . VAL A 1 109 ? 5.445 -1.821 12.980 1.00 82.19 109 VAL A O 1
ATOM 839 N N . SER A 1 110 ? 6.909 -0.656 14.192 1.00 84.31 110 SER A N 1
ATOM 840 C CA . SER A 1 110 ? 6.517 -1.303 15.441 1.00 84.31 110 SER A CA 1
ATOM 841 C C . SER A 1 110 ? 5.252 -0.662 16.002 1.00 84.31 110 SER A C 1
ATOM 843 O O . SER A 1 110 ? 5.088 0.558 15.978 1.00 84.31 110 SER A O 1
ATOM 845 N N . ILE A 1 111 ? 4.366 -1.483 16.570 1.00 81.81 111 ILE A N 1
ATOM 846 C CA . ILE A 1 111 ? 3.124 -0.989 17.173 1.00 81.81 111 ILE A CA 1
ATOM 847 C C . ILE A 1 111 ? 3.391 0.060 18.260 1.00 81.81 111 ILE A C 1
ATOM 849 O O . ILE A 1 111 ? 2.685 1.058 18.324 1.00 81.81 111 ILE A O 1
ATOM 853 N N . GLY A 1 112 ? 4.446 -0.118 19.063 1.00 85.06 112 GLY A N 1
ATOM 854 C CA . GLY A 1 112 ? 4.819 0.833 20.110 1.00 85.06 112 GLY A CA 1
ATOM 855 C C . GLY A 1 112 ? 5.238 2.191 19.550 1.00 85.06 112 GLY A C 1
ATOM 856 O O . GLY A 1 112 ? 4.817 3.213 20.074 1.00 85.06 112 GLY A O 1
ATOM 857 N N . ALA A 1 113 ? 5.997 2.213 18.450 1.00 85.75 113 ALA A N 1
ATOM 858 C CA . ALA A 1 113 ? 6.386 3.462 17.794 1.00 85.75 113 ALA A CA 1
ATOM 859 C C . ALA A 1 113 ? 5.219 4.136 17.046 1.00 85.75 113 ALA A C 1
ATOM 861 O O . ALA A 1 113 ? 5.271 5.333 16.779 1.00 85.75 113 ALA A O 1
ATOM 862 N N . LEU A 1 114 ? 4.171 3.373 16.723 1.00 85.31 114 LEU A N 1
ATOM 863 C CA . LEU A 1 114 ? 2.940 3.848 16.086 1.00 85.31 114 LEU A CA 1
ATOM 864 C C . LEU A 1 114 ? 1.814 4.166 17.083 1.00 85.31 114 LEU A C 1
ATOM 866 O O . LEU A 1 114 ? 0.726 4.557 16.665 1.00 85.31 114 LEU A O 1
ATOM 870 N N . THR A 1 115 ? 2.046 3.998 18.387 1.00 86.38 115 THR A N 1
ATOM 871 C CA . THR A 1 115 ? 1.050 4.257 19.432 1.00 86.38 115 THR A CA 1
ATOM 872 C C . THR A 1 115 ? 1.436 5.511 20.197 1.00 86.38 115 THR A C 1
ATOM 874 O O . THR A 1 115 ? 2.479 5.558 20.845 1.00 86.38 1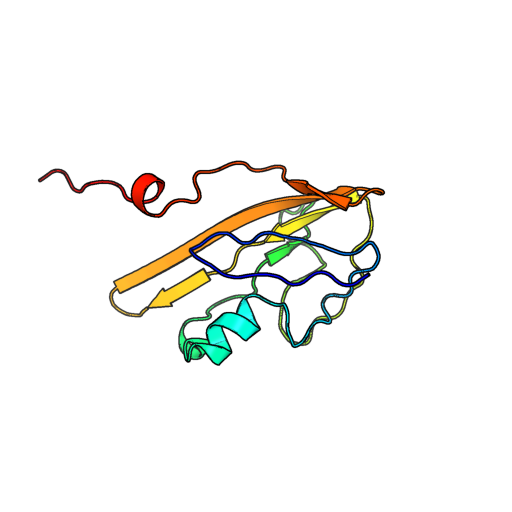15 THR A O 1
ATOM 877 N N . LEU A 1 116 ? 0.577 6.527 20.153 1.00 84.56 116 LEU A N 1
ATOM 878 C CA . LEU A 1 116 ? 0.749 7.724 20.967 1.00 84.56 116 LEU A CA 1
ATOM 879 C C . LEU A 1 116 ? 0.064 7.516 22.324 1.00 84.56 116 LEU A C 1
ATOM 881 O O . LEU A 1 116 ? -1.109 7.130 22.348 1.00 84.56 116 LEU A O 1
ATOM 885 N N . PRO A 1 117 ? 0.753 7.755 23.454 1.00 83.75 117 PRO A N 1
ATOM 886 C CA . PRO A 1 117 ? 0.109 7.696 24.754 1.00 83.75 117 PRO A CA 1
ATOM 887 C C . PRO A 1 117 ? -0.932 8.813 24.850 1.00 83.75 117 PRO A C 1
ATOM 889 O O . PRO A 1 117 ? -0.664 9.967 24.513 1.00 83.75 117 PRO A O 1
ATOM 892 N N . MET A 1 118 ? -2.124 8.481 25.337 1.00 81.12 118 MET A N 1
ATOM 893 C CA . MET A 1 118 ? -3.076 9.506 25.742 1.00 81.12 118 MET A CA 1
ATOM 894 C C . MET A 1 118 ? -2.610 10.075 27.078 1.00 81.12 118 MET A C 1
ATOM 896 O O . MET A 1 118 ? -2.661 9.392 28.100 1.00 81.12 118 MET A O 1
ATOM 900 N N . HIS A 1 119 ? -2.131 11.315 27.065 1.00 75.31 119 HIS A N 1
ATOM 901 C CA . HIS A 1 119 ? -1.974 12.078 28.293 1.00 75.31 119 HIS A CA 1
ATOM 902 C C . HIS A 1 119 ? -3.354 12.595 28.706 1.00 75.31 119 HIS A C 1
ATOM 904 O O . HIS A 1 119 ? -4.033 13.243 27.910 1.00 75.31 119 HIS A O 1
ATOM 910 N N . SER A 1 120 ? -3.775 12.221 29.914 1.00 61.44 120 SER A N 1
ATOM 911 C CA . SER A 1 120 ? -4.961 12.751 30.594 1.00 61.44 120 SER A CA 1
ATOM 912 C C . SER A 1 120 ? -4.784 14.211 30.980 1.00 61.44 120 SER A C 1
ATOM 914 O O . SER A 1 120 ? -3.665 14.517 31.457 1.00 61.44 120 SER A O 1
#

Secondary structure (DSSP, 8-state):
-------SSS-------SSEES--TTTSHHHHHHHTT-GGG--S-S-EEESTTS-EEEE--TT---EE-TT-EEEE--EEEETTTEEEE--EEEEEETTEEEE------STTTT------

Radius of gyration: 15.12 Å; chains: 1; bounding box: 35×32×46 Å